Protein AF-A0A8B8FQC4-F1 (afdb_monomer_lite)

Organism: NCBI:txid143950

Secondary structure (DSSP, 8-state):
-HHHHHHHHHHHHHTT--TTHHHHHHHHHHHHHHHTT-HHHHHHHHT----HHHHHHHHHHHHHHHHHHHHHHHHHHHHHHHTTTTSSHHHHHHHHHHHHHHTS---TTS-------TTS---------

pLDDT: mean 75.86, std 22.36, range [26.81, 97.31]

Radius of gyration: 22.09 Å; chains: 1; bounding box: 51×21×66 Å

Foldseek 3Di:
DVVVLLVVLVVCLVVVHQLQCLVVVLVVQCVVQVVVVDPVSNVVSVPRDRHSVSSVVSVVVVVVVVVVVVVVVVVVLVVVLVVCPPDDDPVVSVVSVVCVPVVDDDPVPDDPSPPDDPPPDDPPPDPDD

Structure (mmCIF, N/CA/C/O backbone):
data_AF-A0A8B8FQC4-F1
#
_entry.id   AF-A0A8B8FQC4-F1
#
loop_
_atom_site.group_PDB
_atom_site.id
_atom_site.type_symbol
_atom_site.label_atom_id
_atom_site.label_alt_id
_atom_site.label_comp_id
_atom_site.label_asym_id
_atom_site.label_entity_id
_atom_site.label_seq_id
_atom_site.pdbx_PDB_ins_code
_atom_site.Cartn_x
_atom_site.Cartn_y
_atom_site.Cartn_z
_atom_site.occupancy
_atom_site.B_iso_or_equiv
_atom_site.auth_seq_id
_atom_site.auth_comp_id
_atom_site.auth_asym_id
_atom_site.auth_atom_id
_atom_site.pdbx_PDB_model_num
ATOM 1 N N . MET A 1 1 ? 2.696 6.574 11.671 1.00 89.69 1 MET A N 1
ATOM 2 C CA . MET A 1 1 ? 1.618 5.629 11.292 1.00 89.69 1 MET A CA 1
ATOM 3 C C . MET A 1 1 ? 1.467 5.417 9.782 1.00 89.69 1 MET A C 1
ATOM 5 O O . MET A 1 1 ? 0.999 4.357 9.390 1.00 89.69 1 MET A O 1
ATOM 9 N N . VAL A 1 2 ? 1.909 6.358 8.930 1.00 93.44 2 VAL A N 1
ATOM 10 C CA . VAL A 1 2 ? 1.804 6.265 7.455 1.00 93.44 2 VAL A CA 1
ATOM 11 C C . VAL A 1 2 ? 2.406 4.974 6.875 1.00 93.44 2 VAL A C 1
ATOM 13 O O . VAL A 1 2 ? 1.757 4.326 6.056 1.00 93.44 2 VAL A O 1
ATOM 16 N N . LYS A 1 3 ? 3.602 4.565 7.322 1.00 95.62 3 LYS A N 1
ATOM 17 C CA . LYS A 1 3 ? 4.241 3.305 6.898 1.00 95.62 3 LYS A CA 1
ATOM 18 C C . LYS A 1 3 ? 3.335 2.090 7.141 1.00 95.62 3 LYS A C 1
ATOM 20 O O . LYS A 1 3 ? 3.046 1.349 6.211 1.00 95.62 3 LYS A O 1
ATOM 25 N N . THR A 1 4 ? 2.804 1.956 8.354 1.00 96.38 4 THR A N 1
ATOM 26 C CA . THR A 1 4 ? 1.902 0.860 8.740 1.00 96.38 4 THR A CA 1
ATOM 27 C C . THR A 1 4 ? 0.657 0.798 7.859 1.00 96.38 4 THR A C 1
ATOM 29 O O . THR A 1 4 ? 0.243 -0.275 7.438 1.00 96.38 4 THR A O 1
ATOM 32 N N . SER A 1 5 ? 0.068 1.945 7.515 1.00 97.12 5 SER A N 1
ATOM 33 C CA . SER A 1 5 ? -1.085 1.963 6.610 1.00 97.12 5 SER A CA 1
ATOM 34 C C . SER A 1 5 ? -0.747 1.540 5.175 1.00 97.12 5 SER A C 1
ATOM 36 O O . SER A 1 5 ? -1.601 0.934 4.534 1.00 97.12 5 SER A O 1
ATOM 38 N N . TYR A 1 6 ? 0.470 1.786 4.666 1.00 96.56 6 TYR A N 1
ATOM 39 C CA . TYR A 1 6 ? 0.906 1.190 3.391 1.00 96.56 6 TYR A CA 1
ATOM 40 C C . TYR A 1 6 ? 1.062 -0.325 3.510 1.00 96.56 6 TYR A C 1
ATOM 42 O O . TYR A 1 6 ? 0.570 -1.048 2.652 1.00 96.56 6 TYR A O 1
ATOM 50 N N . GLU A 1 7 ? 1.681 -0.813 4.588 1.00 96.81 7 GLU A N 1
ATOM 51 C CA . GLU A 1 7 ? 1.885 -2.249 4.815 1.00 96.81 7 GLU A CA 1
ATOM 52 C C . GLU A 1 7 ? 0.556 -3.014 4.898 1.00 96.81 7 GLU A C 1
ATOM 54 O O . GLU A 1 7 ? 0.403 -4.049 4.250 1.00 96.81 7 GLU A O 1
ATOM 59 N N . ILE A 1 8 ? -0.437 -2.477 5.614 1.00 97.06 8 ILE A N 1
ATOM 60 C CA . ILE A 1 8 ? -1.785 -3.064 5.691 1.00 97.06 8 ILE A CA 1
ATOM 61 C C . ILE A 1 8 ? -2.491 -3.005 4.330 1.00 97.06 8 ILE A C 1
ATOM 63 O O . ILE A 1 8 ? -3.087 -3.993 3.905 1.00 97.06 8 ILE A O 1
ATOM 67 N N . SER A 1 9 ? -2.398 -1.879 3.614 1.00 95.31 9 SER A N 1
ATOM 68 C CA . SER A 1 9 ? -3.004 -1.749 2.278 1.00 95.31 9 SER A CA 1
ATOM 69 C C . SER A 1 9 ? -2.400 -2.753 1.291 1.00 95.31 9 SER A C 1
ATOM 71 O O . SER A 1 9 ? -3.117 -3.407 0.535 1.00 95.31 9 SER A O 1
ATOM 73 N N . LEU A 1 10 ? -1.079 -2.940 1.349 1.00 93.81 10 LEU A N 1
ATOM 74 C CA . LEU A 1 10 ? -0.366 -3.936 0.560 1.00 93.81 10 LEU A CA 1
ATOM 75 C C . LEU A 1 10 ? -0.771 -5.362 0.949 1.00 93.81 10 LEU A C 1
ATOM 77 O O . LEU A 1 10 ? -0.923 -6.208 0.072 1.00 93.81 10 LEU A O 1
ATOM 81 N N . LEU A 1 11 ? -0.954 -5.640 2.243 1.00 95.44 11 LEU A N 1
ATOM 82 C CA . LEU A 1 11 ? -1.422 -6.939 2.726 1.00 95.44 11 LEU A CA 1
ATOM 83 C C . LEU A 1 11 ? -2.810 -7.273 2.160 1.00 95.44 11 LEU A C 1
ATOM 85 O O . LEU A 1 11 ? -3.001 -8.384 1.662 1.00 95.44 11 LEU A O 1
ATOM 89 N N . LEU A 1 12 ? -3.745 -6.318 2.185 1.00 92.25 12 LEU A N 1
ATOM 90 C CA . LEU A 1 12 ? -5.083 -6.475 1.603 1.00 92.25 12 LEU A CA 1
ATOM 91 C C . LEU A 1 12 ? -5.005 -6.772 0.100 1.00 92.25 12 LEU A C 1
ATOM 93 O O . LEU A 1 12 ? -5.575 -7.763 -0.360 1.00 92.25 12 LEU A O 1
ATOM 97 N N . ALA A 1 13 ? -4.235 -5.974 -0.646 1.00 90.12 13 ALA A N 1
ATOM 98 C CA . ALA A 1 13 ? -4.057 -6.152 -2.085 1.00 90.12 13 ALA A CA 1
ATOM 99 C C . ALA A 1 13 ? -3.423 -7.511 -2.436 1.00 90.12 13 ALA A C 1
ATOM 101 O O . ALA A 1 13 ? -3.926 -8.226 -3.303 1.00 90.12 13 ALA A O 1
ATOM 102 N N . LYS A 1 14 ? -2.365 -7.918 -1.718 1.00 91.19 14 LYS A N 1
ATOM 103 C CA . LYS A 1 14 ? -1.689 -9.215 -1.912 1.00 91.19 14 LYS A CA 1
ATOM 104 C C . LYS A 1 14 ? -2.619 -10.405 -1.684 1.00 91.19 14 LYS A C 1
ATOM 106 O O . LYS A 1 14 ? -2.521 -11.399 -2.397 1.00 91.19 14 LYS A O 1
ATOM 111 N N . ASN A 1 15 ? -3.522 -10.299 -0.713 1.00 90.56 15 ASN A N 1
ATOM 112 C CA . ASN A 1 15 ? -4.479 -11.354 -0.374 1.00 90.56 15 ASN A CA 1
ATOM 113 C C . ASN A 1 15 ? -5.814 -11.229 -1.125 1.00 90.56 15 ASN A C 1
ATOM 115 O O . ASN A 1 15 ? -6.753 -11.960 -0.806 1.00 90.56 15 ASN A O 1
ATOM 119 N N . LYS A 1 16 ? -5.910 -10.321 -2.110 1.00 90.44 16 LYS A N 1
ATOM 120 C CA . LYS A 1 16 ? -7.120 -10.072 -2.914 1.00 90.44 16 LYS A CA 1
ATOM 121 C C . LYS A 1 16 ? -8.355 -9.783 -2.050 1.00 90.44 16 LYS A C 1
ATOM 123 O O . LYS A 1 16 ? -9.459 -10.229 -2.360 1.00 90.44 16 LYS A O 1
ATOM 128 N N . LYS A 1 17 ? -8.162 -9.083 -0.932 1.00 92.12 17 LYS A N 1
ATOM 129 C CA . LYS A 1 17 ? -9.247 -8.697 -0.027 1.00 92.12 17 LYS A CA 1
ATOM 130 C C . LYS A 1 17 ? -9.866 -7.368 -0.458 1.00 92.12 17 LYS A C 1
ATOM 132 O O . LYS A 1 17 ? -9.139 -6.511 -0.970 1.00 92.12 17 LYS A O 1
ATOM 137 N N . PRO A 1 18 ? -11.180 -7.169 -0.253 1.00 91.12 18 PRO A N 1
ATOM 138 C CA . PRO A 1 18 ? -11.811 -5.875 -0.466 1.00 91.12 18 PRO A CA 1
ATOM 139 C C . PRO A 1 18 ? -11.103 -4.776 0.329 1.00 91.12 18 PRO A C 1
ATOM 141 O O . PRO A 1 18 ? -10.781 -4.945 1.501 1.00 91.12 18 PRO A O 1
ATOM 144 N N . PHE A 1 19 ? -10.901 -3.606 -0.274 1.00 91.56 19 PHE A N 1
ATOM 145 C CA . PHE A 1 19 ? -10.251 -2.486 0.420 1.00 91.56 19 PHE A CA 1
ATOM 146 C C . PHE A 1 19 ? -11.110 -1.897 1.547 1.00 91.56 19 PHE A C 1
ATOM 148 O O . PHE A 1 19 ? -10.587 -1.226 2.433 1.00 91.56 19 PHE A O 1
ATOM 155 N N . SER A 1 20 ? -12.415 -2.190 1.555 1.00 93.38 20 SER A N 1
ATOM 156 C CA . SER A 1 20 ? -13.293 -1.926 2.699 1.00 93.38 20 SER A CA 1
ATOM 157 C C . SER A 1 20 ? -12.917 -2.709 3.950 1.00 93.38 20 SER A C 1
ATOM 159 O O . SER A 1 20 ? -13.199 -2.234 5.043 1.00 93.38 20 SER A O 1
ATOM 161 N N . ASP A 1 21 ? -12.230 -3.848 3.828 1.00 95.25 21 ASP A N 1
ATOM 162 C CA . ASP A 1 21 ? -11.776 -4.621 4.991 1.00 95.25 21 ASP A CA 1
ATOM 163 C C . ASP A 1 21 ? -10.763 -3.826 5.837 1.00 95.25 21 ASP A C 1
ATOM 165 O O . ASP A 1 21 ? -10.528 -4.154 6.998 1.00 95.25 21 ASP A O 1
ATOM 169 N N . GLY A 1 22 ? -10.199 -2.733 5.302 1.00 95.62 22 GLY A N 1
ATOM 170 C CA . GLY A 1 22 ? -9.419 -1.770 6.081 1.00 95.62 22 GLY A CA 1
ATOM 171 C C . GLY A 1 22 ? -10.190 -1.176 7.267 1.00 95.62 22 GLY A C 1
ATOM 172 O O . GLY A 1 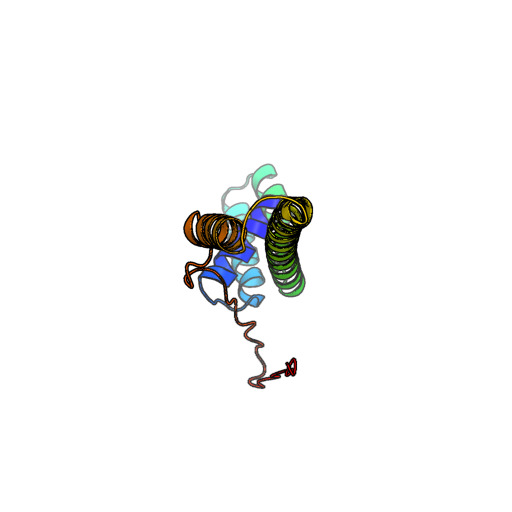22 ? -9.592 -0.928 8.314 1.00 95.62 22 GLY A O 1
ATOM 173 N N . GLU A 1 23 ? -11.511 -1.019 7.152 1.00 95.81 23 GLU A N 1
ATOM 174 C CA . GLU A 1 23 ? -12.375 -0.535 8.238 1.00 95.8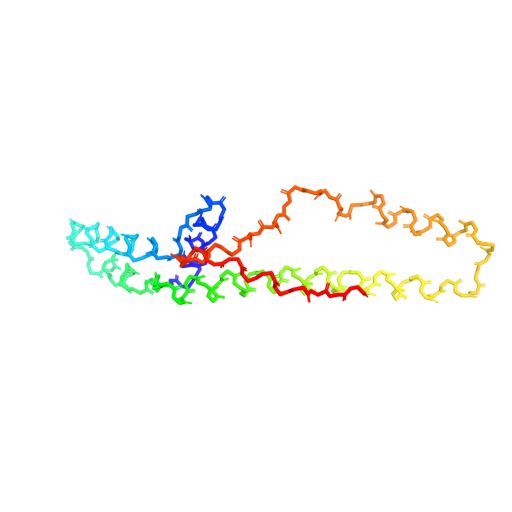1 23 GLU A CA 1
ATOM 175 C C . GLU A 1 23 ? -12.515 -1.587 9.346 1.00 95.81 23 GLU A C 1
ATOM 177 O O . GLU A 1 23 ? -12.402 -1.253 10.524 1.00 95.81 23 GLU A O 1
ATOM 182 N N . ILE A 1 24 ? -12.620 -2.868 8.981 1.00 97.19 24 ILE A N 1
ATOM 183 C CA . ILE A 1 24 ? -12.635 -3.990 9.935 1.00 97.19 24 ILE A CA 1
ATOM 184 C C . ILE A 1 24 ? -11.290 -4.081 10.669 1.00 97.19 24 ILE A C 1
ATOM 186 O O . ILE A 1 24 ? -11.239 -4.239 11.888 1.00 97.19 24 ILE A O 1
ATOM 190 N N . ILE A 1 25 ? -10.174 -3.931 9.948 1.00 97.25 25 ILE A N 1
ATOM 191 C CA . ILE A 1 25 ? -8.838 -3.913 10.563 1.00 97.25 25 ILE A CA 1
ATOM 192 C C . ILE A 1 25 ? -8.705 -2.722 11.520 1.00 97.25 25 ILE A C 1
ATOM 194 O O . ILE A 1 25 ? -8.113 -2.852 12.592 1.00 97.25 25 ILE A O 1
ATOM 198 N N . LYS A 1 26 ? -9.265 -1.563 11.161 1.00 96.81 26 LYS A N 1
ATOM 199 C CA . LYS A 1 26 ? -9.278 -0.384 12.028 1.00 96.81 26 LYS A CA 1
ATOM 200 C C . LYS A 1 26 ? -10.052 -0.644 13.318 1.00 96.81 26 LYS A C 1
ATOM 202 O O . LYS A 1 26 ? -9.547 -0.318 14.388 1.00 96.81 26 LYS A O 1
ATOM 207 N N . GLU A 1 27 ? -11.222 -1.264 13.221 1.00 97.00 27 GLU A N 1
ATOM 208 C CA . GLU A 1 27 ? -12.023 -1.656 14.380 1.00 97.00 27 GLU A CA 1
ATOM 209 C C . GLU A 1 27 ? -11.264 -2.643 15.280 1.00 97.00 27 GLU A C 1
ATOM 211 O O . GLU A 1 27 ? -11.161 -2.427 16.489 1.00 97.00 27 GLU A O 1
ATOM 216 N N . ALA A 1 28 ? -10.626 -3.660 14.695 1.00 97.31 28 ALA A N 1
ATOM 217 C CA . ALA A 1 28 ? -9.800 -4.615 15.432 1.00 97.31 28 ALA A CA 1
ATOM 218 C C . ALA A 1 28 ? -8.636 -3.933 16.179 1.00 97.31 28 ALA A C 1
ATOM 220 O O . ALA A 1 28 ? -8.364 -4.250 17.339 1.00 97.31 28 ALA A O 1
ATOM 221 N N . LEU A 1 29 ? -7.972 -2.956 15.549 1.00 96.31 29 LEU A N 1
ATOM 222 C CA . LEU A 1 29 ? -6.920 -2.153 16.182 1.00 96.31 29 LEU A CA 1
ATOM 223 C C . LEU A 1 29 ? -7.459 -1.311 17.346 1.00 96.31 29 LEU A C 1
ATOM 225 O O . LEU A 1 29 ? -6.800 -1.209 18.383 1.00 96.31 29 LEU A O 1
ATOM 229 N N . SER A 1 30 ? -8.655 -0.737 17.205 1.00 95.25 30 SER A N 1
ATOM 230 C CA . SER A 1 30 ? -9.312 -0.001 18.285 1.00 95.25 30 SER A CA 1
ATOM 231 C C . SER A 1 30 ? -9.653 -0.919 19.463 1.00 95.25 30 SER A C 1
ATOM 233 O O . SER A 1 30 ? -9.319 -0.573 20.597 1.00 95.25 30 SER A O 1
ATOM 235 N N . ILE A 1 31 ? -10.210 -2.113 19.218 1.00 97.00 31 ILE A N 1
ATOM 236 C CA . ILE A 1 31 ? -10.478 -3.126 20.257 1.00 97.00 31 ILE A CA 1
ATOM 237 C C . ILE A 1 31 ? -9.184 -3.514 20.982 1.00 97.00 31 ILE A C 1
ATOM 239 O O . ILE A 1 31 ? -9.136 -3.493 22.212 1.00 97.00 31 ILE A O 1
ATOM 243 N N . PHE A 1 32 ? -8.119 -3.825 20.239 1.00 96.94 32 PHE A N 1
ATOM 244 C CA . PHE A 1 32 ? -6.815 -4.159 20.815 1.00 96.94 32 PHE A CA 1
ATOM 245 C C . PHE A 1 32 ? -6.284 -3.023 21.698 1.00 96.94 32 PHE A C 1
ATOM 247 O O . PHE A 1 32 ? -5.953 -3.238 22.862 1.00 96.94 32 PHE A O 1
ATOM 254 N N . SER A 1 33 ? -6.266 -1.797 21.173 1.00 96.25 33 SER A N 1
ATO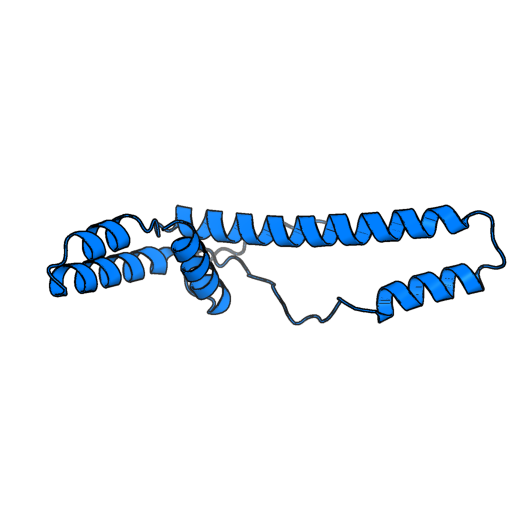M 255 C CA . SER A 1 33 ? -5.709 -0.650 21.892 1.00 96.25 33 SER A CA 1
ATOM 256 C C . SER A 1 33 ? -6.489 -0.280 23.156 1.00 96.25 33 SER A C 1
ATOM 258 O O . SER A 1 33 ? -5.879 0.119 24.148 1.00 96.25 33 SER A O 1
ATOM 260 N N . ASN A 1 34 ? -7.815 -0.456 23.150 1.00 94.19 34 ASN A N 1
ATOM 261 C CA . ASN A 1 34 ? -8.650 -0.240 24.327 1.00 94.19 34 ASN A CA 1
ATOM 262 C C . ASN A 1 34 ? -8.366 -1.288 25.412 1.00 94.19 34 ASN A C 1
ATOM 264 O O . ASN A 1 34 ? -8.319 -0.929 26.580 1.00 94.19 34 ASN A O 1
ATOM 268 N N . ASN A 1 35 ? -8.111 -2.549 25.048 1.00 96.38 35 ASN A N 1
ATOM 269 C CA . ASN A 1 35 ? -7.758 -3.591 26.020 1.00 96.38 35 ASN A CA 1
ATOM 270 C C . ASN A 1 35 ? -6.359 -3.402 26.628 1.00 96.38 35 ASN A C 1
ATOM 272 O O . ASN A 1 35 ? -6.124 -3.804 27.764 1.00 96.38 35 ASN A O 1
ATOM 276 N N . CYS A 1 36 ? -5.426 -2.775 25.906 1.00 93.88 36 CYS A N 1
ATOM 277 C CA . CYS A 1 36 ? -4.092 -2.492 26.437 1.00 93.88 36 CYS A CA 1
ATOM 278 C C . CYS A 1 36 ? -4.076 -1.407 27.529 1.00 93.88 36 CYS A C 1
ATOM 280 O O . CYS A 1 36 ? -3.073 -1.295 28.228 1.00 93.88 36 CYS A O 1
ATOM 282 N N . ASN A 1 37 ? -5.128 -0.583 27.656 1.00 90.44 37 ASN A N 1
ATOM 283 C CA . ASN A 1 37 ? -5.194 0.562 28.579 1.00 90.44 37 ASN A CA 1
ATOM 284 C C . ASN A 1 37 ? -3.989 1.536 28.508 1.00 90.44 37 ASN A C 1
ATOM 286 O O . ASN A 1 37 ? -3.740 2.297 29.442 1.00 90.44 37 ASN A O 1
ATOM 290 N N . ASP A 1 38 ? -3.265 1.569 27.383 1.00 95.19 38 ASP A N 1
ATOM 291 C CA . ASP A 1 38 ? -2.116 2.451 27.156 1.00 95.19 38 ASP A CA 1
ATOM 292 C C . ASP A 1 38 ? -2.478 3.563 26.156 1.00 95.19 38 ASP A C 1
ATOM 294 O O . ASP A 1 38 ? -2.810 3.316 24.989 1.00 95.19 38 ASP A O 1
ATOM 298 N N . LYS A 1 39 ? -2.365 4.820 26.605 1.00 94.38 39 LYS A N 1
ATOM 299 C CA . LYS A 1 39 ? -2.642 6.016 25.793 1.00 94.38 39 LYS A CA 1
ATOM 300 C C . LYS A 1 39 ? -1.753 6.112 24.549 1.00 94.38 39 LYS A C 1
ATOM 302 O O . LYS A 1 39 ? -2.218 6.578 23.508 1.00 94.38 39 LYS A O 1
ATOM 307 N N . ASN A 1 40 ? -0.499 5.671 24.623 1.00 94.94 40 ASN A N 1
ATOM 308 C CA . ASN A 1 40 ? 0.428 5.688 23.493 1.00 94.94 40 ASN A CA 1
ATOM 309 C C . ASN A 1 40 ? 0.014 4.675 22.423 1.00 94.94 40 ASN A C 1
ATOM 311 O O . ASN A 1 40 ? 0.058 4.986 21.230 1.00 94.94 40 ASN A O 1
ATOM 315 N N . ILE A 1 41 ? -0.407 3.475 22.838 1.00 94.88 41 ILE A N 1
ATOM 316 C CA . ILE A 1 41 ? -0.891 2.433 21.921 1.00 94.88 41 ILE A CA 1
ATOM 317 C C . ILE A 1 41 ? -2.177 2.900 21.242 1.00 94.88 41 ILE A C 1
ATOM 319 O O . ILE A 1 41 ? -2.275 2.821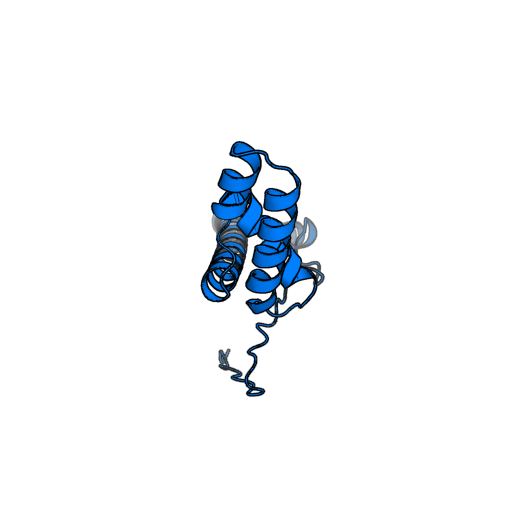 20.017 1.00 94.88 41 ILE A O 1
ATOM 323 N N . LYS A 1 42 ? -3.111 3.467 22.012 1.00 95.44 42 LYS A N 1
ATOM 324 C CA . LYS A 1 42 ? -4.353 4.045 21.488 1.00 95.44 42 LYS A CA 1
ATOM 325 C C . LYS A 1 42 ? -4.097 5.142 20.459 1.00 95.44 42 LYS A C 1
ATOM 327 O O . LYS A 1 42 ? -4.563 5.042 19.331 1.00 95.44 42 LYS A O 1
ATOM 332 N N . THR A 1 43 ? -3.243 6.111 20.788 1.00 95.56 43 THR A N 1
ATOM 333 C CA . THR A 1 43 ? -2.878 7.204 19.870 1.00 95.56 43 THR A CA 1
ATOM 334 C C . THR A 1 43 ? -2.266 6.678 18.567 1.00 95.56 43 THR A C 1
ATOM 336 O O . THR A 1 43 ? -2.582 7.165 17.480 1.00 95.56 43 THR A O 1
ATOM 339 N N . LYS A 1 44 ? -1.406 5.653 18.644 1.00 95.44 44 LYS A N 1
ATOM 340 C CA . LYS A 1 44 ? -0.839 5.009 17.451 1.00 95.44 44 LYS A CA 1
ATOM 341 C C . LYS A 1 44 ? -1.922 4.311 16.632 1.00 95.44 44 LYS A C 1
ATOM 343 O O . LYS A 1 44 ? -1.997 4.565 15.433 1.00 95.44 44 LYS A O 1
ATOM 348 N N . ALA A 1 45 ? -2.753 3.473 17.251 1.00 94.94 45 ALA A N 1
ATOM 349 C CA . ALA A 1 45 ? -3.836 2.757 16.578 1.00 94.94 45 ALA A CA 1
ATOM 350 C C . ALA A 1 45 ? -4.800 3.726 15.876 1.00 94.94 45 ALA A C 1
ATOM 352 O O . ALA A 1 45 ? -5.087 3.559 14.687 1.00 94.94 45 ALA A O 1
ATOM 353 N N . ASP A 1 46 ? -5.208 4.795 16.560 1.00 93.88 46 ASP A N 1
ATOM 354 C CA . ASP A 1 46 ? -6.095 5.838 16.040 1.00 93.88 46 ASP A CA 1
ATOM 355 C C . ASP A 1 46 ? -5.455 6.622 14.885 1.00 93.88 46 ASP A C 1
ATOM 357 O O . ASP A 1 46 ? -6.129 6.931 13.902 1.00 93.88 46 ASP A O 1
ATOM 361 N N . GLY A 1 47 ? -4.136 6.821 14.913 1.00 95.19 47 GLY A N 1
ATOM 362 C CA . GLY A 1 47 ? -3.386 7.478 13.842 1.00 95.19 47 GLY A CA 1
ATOM 363 C C . GLY A 1 47 ? -3.227 6.675 12.540 1.00 95.19 47 GLY A C 1
ATOM 364 O O . GLY A 1 47 ? -2.708 7.216 11.562 1.00 95.19 47 GLY A O 1
ATOM 365 N N . ILE A 1 48 ? -3.615 5.393 12.483 1.00 96.69 48 ILE A N 1
ATOM 366 C CA . ILE A 1 48 ? -3.558 4.600 11.238 1.00 96.69 48 ILE A CA 1
ATOM 367 C C . ILE A 1 48 ? -4.815 4.854 10.399 1.00 96.69 48 ILE A C 1
ATOM 369 O O . ILE A 1 48 ? -5.903 4.405 10.750 1.00 96.69 48 ILE A O 1
ATOM 373 N N . SER A 1 49 ? -4.685 5.538 9.265 1.00 95.44 49 SER A N 1
ATOM 374 C CA . SER A 1 49 ? -5.800 5.743 8.332 1.00 95.44 49 SER A CA 1
ATOM 375 C C . SER A 1 49 ? -5.996 4.515 7.433 1.00 95.44 49 SER A C 1
ATOM 377 O O . SER A 1 49 ? -5.102 4.188 6.652 1.00 95.44 49 SER A O 1
ATOM 379 N N . LEU A 1 50 ? -7.159 3.860 7.535 1.00 96.56 50 LEU A N 1
ATOM 380 C CA . LEU A 1 50 ? -7.509 2.631 6.799 1.00 96.56 50 LEU A CA 1
ATOM 381 C C . LEU A 1 50 ? -8.920 2.668 6.183 1.00 96.56 50 LEU A C 1
ATOM 383 O O . LEU A 1 50 ? -9.505 1.623 5.924 1.00 96.56 50 LEU A O 1
ATOM 387 N N . SER A 1 51 ? -9.483 3.856 5.936 1.00 95.69 51 SER A N 1
ATOM 388 C CA . SER A 1 51 ? -10.735 3.947 5.172 1.00 95.69 51 SER A CA 1
ATOM 389 C C . SER A 1 51 ? -10.549 3.366 3.770 1.00 95.69 51 SER A C 1
ATOM 391 O O . SER A 1 51 ? -9.438 3.433 3.230 1.00 95.69 51 SER A O 1
ATOM 393 N N . ARG A 1 52 ? -11.631 2.878 3.146 1.00 92.25 52 ARG A N 1
ATOM 394 C CA . ARG A 1 52 ? -11.597 2.350 1.768 1.00 92.25 52 ARG A CA 1
ATOM 395 C C . ARG A 1 52 ? -10.805 3.262 0.820 1.00 92.25 52 ARG A C 1
ATOM 397 O O . ARG A 1 52 ? -9.871 2.806 0.173 1.00 92.25 52 ARG A O 1
ATOM 404 N N . ASN A 1 53 ? -11.110 4.563 0.818 1.00 92.38 53 ASN A N 1
ATOM 405 C CA . ASN A 1 53 ? -10.441 5.555 -0.037 1.00 92.38 53 ASN A CA 1
ATOM 406 C C . ASN A 1 53 ? -8.941 5.679 0.261 1.00 92.38 53 ASN A C 1
ATOM 408 O O . ASN A 1 53 ? -8.133 5.853 -0.647 1.00 92.38 53 ASN A O 1
ATOM 412 N N . THR A 1 54 ? -8.555 5.587 1.536 1.00 95.19 54 THR A N 1
ATOM 413 C CA . THR A 1 54 ? -7.143 5.633 1.927 1.00 95.19 54 THR A CA 1
ATOM 414 C C . THR A 1 54 ? -6.396 4.406 1.425 1.00 95.19 54 THR A C 1
ATOM 416 O O . THR A 1 54 ? -5.290 4.544 0.907 1.00 95.19 54 THR A O 1
ATOM 419 N N . VAL A 1 55 ? -6.985 3.219 1.581 1.00 93.56 55 VAL A N 1
ATOM 420 C CA . VAL A 1 55 ? -6.388 1.961 1.123 1.00 93.56 55 VAL A CA 1
ATOM 421 C C . VAL A 1 55 ? -6.237 1.974 -0.399 1.00 93.56 55 VAL A C 1
ATOM 423 O O . VAL A 1 55 ? -5.140 1.704 -0.883 1.00 93.56 55 VAL A O 1
ATOM 426 N N . THR A 1 56 ? -7.275 2.383 -1.140 1.00 91.62 56 THR A N 1
ATOM 427 C CA . THR A 1 56 ? -7.222 2.547 -2.603 1.00 91.62 56 THR A CA 1
ATOM 428 C C . THR A 1 56 ? -6.066 3.451 -3.020 1.00 91.62 56 THR A C 1
ATOM 430 O O . THR A 1 56 ? -5.171 3.004 -3.734 1.00 91.62 56 THR A O 1
ATOM 433 N N . ARG A 1 57 ? -6.022 4.684 -2.494 1.00 94.81 57 ARG A N 1
ATOM 434 C CA . ARG A 1 57 ? -4.984 5.659 -2.849 1.00 94.81 57 ARG A CA 1
ATOM 435 C C . ARG A 1 57 ? -3.578 5.134 -2.566 1.00 94.81 57 ARG A C 1
ATOM 437 O O . ARG A 1 57 ? -2.675 5.319 -3.368 1.00 94.81 57 ARG A O 1
ATOM 444 N N . ARG A 1 58 ? -3.376 4.453 -1.434 1.00 94.00 58 ARG A N 1
ATOM 445 C CA . ARG A 1 58 ? -2.065 3.885 -1.081 1.00 94.00 58 ARG A CA 1
ATOM 446 C C . ARG A 1 58 ? -1.633 2.793 -2.050 1.00 94.00 58 ARG A C 1
ATOM 448 O O . ARG A 1 58 ? -0.452 2.712 -2.371 1.00 94.00 58 ARG A O 1
ATOM 455 N N . VAL A 1 59 ? -2.563 1.945 -2.488 1.00 91.50 59 VAL A N 1
ATOM 456 C CA . VAL A 1 59 ? -2.283 0.909 -3.491 1.00 91.50 59 VAL A CA 1
ATOM 457 C C . VAL A 1 59 ? -1.947 1.540 -4.841 1.00 91.50 59 VAL A C 1
ATOM 459 O O . VAL A 1 59 ? -0.970 1.128 -5.461 1.00 91.50 59 VAL A O 1
ATOM 462 N N . GLU A 1 60 ? -2.685 2.567 -5.261 1.00 90.00 60 GLU A N 1
ATOM 463 C CA . GLU A 1 60 ? -2.401 3.328 -6.486 1.00 90.00 60 GLU A CA 1
ATOM 464 C C . GLU A 1 60 ? -1.028 4.007 -6.433 1.00 90.00 60 GLU A C 1
ATOM 466 O O . GLU A 1 60 ? -0.242 3.874 -7.364 1.00 90.00 60 GLU A O 1
ATOM 471 N N . GLU A 1 61 ? -0.691 4.669 -5.325 1.00 90.06 61 GLU A N 1
ATOM 472 C CA . GLU A 1 61 ? 0.620 5.294 -5.121 1.00 90.06 61 GLU A CA 1
ATOM 473 C C . GLU A 1 61 ? 1.760 4.275 -5.208 1.00 90.06 61 GLU A C 1
ATOM 475 O O . GLU A 1 61 ? 2.744 4.525 -5.899 1.00 90.06 61 GLU A O 1
ATOM 480 N N . MET A 1 62 ? 1.615 3.109 -4.567 1.00 92.44 62 MET A N 1
ATOM 481 C CA . MET A 1 62 ? 2.601 2.026 -4.669 1.00 92.44 62 MET A CA 1
ATOM 482 C C . MET A 1 62 ? 2.709 1.482 -6.101 1.00 92.44 62 MET A C 1
ATOM 484 O O . MET A 1 62 ? 3.807 1.193 -6.570 1.00 92.44 62 MET A O 1
ATOM 488 N N . SER A 1 63 ? 1.587 1.350 -6.812 1.00 86.38 63 SER A N 1
ATOM 489 C CA . SER A 1 63 ? 1.566 0.904 -8.210 1.00 86.38 63 SER A CA 1
ATOM 490 C C . SER A 1 63 ? 2.260 1.905 -9.139 1.00 86.38 63 SER A C 1
ATOM 492 O O . SER A 1 63 ? 3.039 1.519 -10.014 1.00 86.38 63 SER A O 1
ATOM 494 N N . ASN A 1 64 ? 2.008 3.196 -8.931 1.00 83.56 64 ASN A N 1
ATOM 495 C CA . ASN A 1 64 ? 2.619 4.276 -9.696 1.00 83.56 64 ASN A CA 1
ATOM 496 C C . ASN A 1 64 ? 4.118 4.377 -9.413 1.00 83.56 64 ASN A C 1
ATOM 498 O O . ASN A 1 64 ? 4.897 4.542 -10.345 1.00 83.56 64 ASN A O 1
ATOM 502 N N . ASP A 1 65 ? 4.535 4.220 -8.157 1.00 85.31 65 ASP A N 1
ATOM 503 C CA . ASP A 1 65 ? 5.949 4.191 -7.779 1.00 85.31 65 ASP A CA 1
ATOM 504 C C . ASP A 1 65 ? 6.699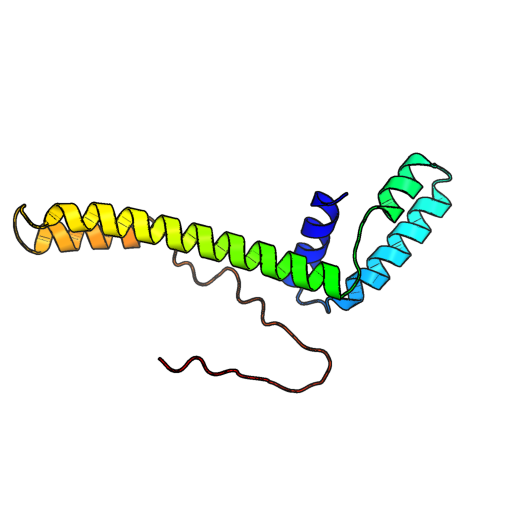 3.057 -8.495 1.00 85.31 65 ASP A C 1
ATOM 506 O O . ASP A 1 65 ? 7.708 3.299 -9.157 1.00 85.31 65 ASP A O 1
ATOM 510 N N . ILE A 1 66 ? 6.146 1.838 -8.483 1.00 84.69 66 ILE A N 1
ATOM 511 C CA . ILE A 1 66 ? 6.717 0.700 -9.220 1.00 84.69 66 ILE A CA 1
ATOM 512 C C . ILE A 1 66 ? 6.785 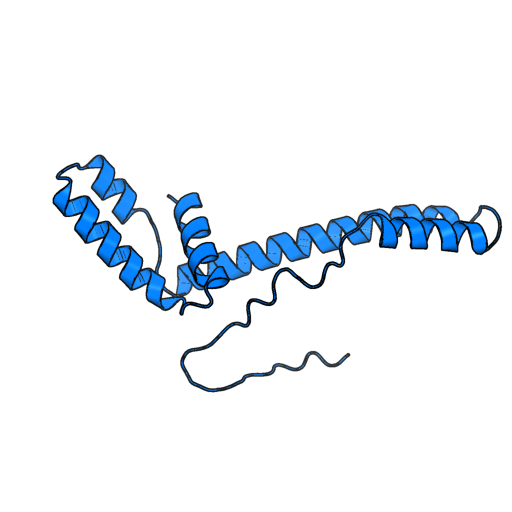0.999 -10.726 1.00 84.69 66 ILE A C 1
ATOM 514 O O . ILE A 1 66 ? 7.817 0.773 -11.358 1.00 84.69 66 ILE A O 1
ATOM 518 N N . SER A 1 67 ? 5.711 1.539 -11.304 1.00 81.88 67 SER A N 1
ATOM 519 C CA . SER A 1 67 ? 5.650 1.872 -12.735 1.00 81.88 67 SER A CA 1
ATOM 520 C C . SER A 1 67 ? 6.687 2.929 -13.124 1.00 81.88 67 SER A C 1
ATOM 522 O O . SER A 1 67 ? 7.350 2.808 -14.157 1.00 81.88 67 SER A O 1
ATOM 524 N N . ASN A 1 68 ? 6.888 3.933 -12.271 1.00 80.50 68 ASN A N 1
ATOM 525 C CA . ASN A 1 68 ? 7.893 4.973 -12.457 1.00 80.50 68 ASN A CA 1
ATOM 526 C C . ASN A 1 68 ? 9.310 4.402 -12.371 1.00 80.50 68 ASN A C 1
ATOM 528 O O . ASN A 1 68 ? 10.131 4.700 -13.236 1.00 80.50 68 ASN A O 1
ATOM 532 N N . GLN A 1 69 ? 9.594 3.543 -11.387 1.00 80.25 69 GLN A N 1
ATOM 533 C CA . GLN A 1 69 ? 10.898 2.885 -11.250 1.00 80.25 69 GLN A CA 1
ATOM 534 C C . GLN A 1 69 ? 11.232 2.032 -12.477 1.00 80.25 69 GLN A C 1
ATOM 536 O O . GLN A 1 69 ? 12.352 2.096 -12.991 1.00 80.25 69 GLN A O 1
ATOM 541 N N . ILE A 1 70 ? 10.258 1.273 -12.989 1.00 80.88 70 ILE A N 1
ATOM 542 C CA . ILE A 1 70 ? 10.415 0.497 -14.224 1.00 80.88 70 ILE A CA 1
ATOM 543 C C . ILE A 1 70 ? 10.688 1.434 -15.403 1.00 80.88 70 ILE A C 1
ATOM 545 O O . ILE A 1 70 ? 11.669 1.242 -16.116 1.00 80.88 70 ILE A O 1
ATOM 549 N N . THR A 1 71 ? 9.874 2.476 -15.581 1.00 80.12 71 THR A N 1
ATOM 550 C CA . THR A 1 71 ? 10.007 3.432 -16.692 1.00 80.12 71 THR A CA 1
ATOM 551 C C . THR A 1 71 ? 11.368 4.124 -16.683 1.00 80.12 71 THR A C 1
ATOM 553 O O . THR A 1 71 ? 12.034 4.195 -17.714 1.00 80.12 71 THR A O 1
ATOM 556 N N . GLN A 1 72 ? 11.823 4.589 -15.521 1.00 81.94 72 GLN A N 1
ATOM 557 C CA . GLN A 1 72 ? 13.142 5.201 -15.352 1.00 81.94 72 GLN A CA 1
ATOM 558 C C . GLN A 1 72 ? 14.265 4.215 -15.676 1.00 81.94 72 GLN A C 1
ATOM 560 O O . GLN A 1 72 ? 15.206 4.563 -16.388 1.00 81.94 72 GLN A O 1
ATOM 565 N N . THR A 1 73 ? 14.142 2.976 -15.197 1.00 79.88 73 THR A N 1
ATOM 566 C CA . THR A 1 73 ? 15.122 1.916 -15.455 1.00 79.88 73 THR A CA 1
ATOM 567 C C . THR A 1 73 ? 15.219 1.623 -16.951 1.00 79.88 73 THR A C 1
ATOM 569 O O . THR A 1 73 ? 16.309 1.663 -17.514 1.00 79.88 73 THR A O 1
ATOM 572 N N . VAL A 1 74 ? 14.084 1.403 -17.618 1.00 78.38 74 VAL A N 1
ATOM 573 C CA . VAL A 1 74 ? 14.024 1.149 -19.065 1.00 78.38 74 VAL A CA 1
ATOM 574 C C . VAL A 1 74 ? 14.584 2.334 -19.853 1.00 78.38 74 VAL A C 1
ATOM 576 O O . VAL A 1 74 ? 15.417 2.140 -20.734 1.00 78.38 74 VAL A O 1
ATOM 579 N N . THR A 1 75 ? 14.192 3.562 -19.506 1.00 77.94 75 THR A N 1
ATOM 580 C CA . THR A 1 75 ? 14.659 4.782 -20.185 1.00 77.94 75 THR A CA 1
ATOM 581 C C . THR A 1 75 ? 16.174 4.929 -20.089 1.00 77.94 75 THR A C 1
ATOM 583 O O . THR A 1 75 ? 16.828 5.217 -21.089 1.00 77.94 75 THR A O 1
ATOM 586 N N . LYS A 1 76 ? 16.753 4.676 -18.909 1.00 82.38 76 LYS A N 1
ATOM 587 C CA . LYS A 1 76 ? 18.205 4.704 -18.708 1.00 82.38 76 LYS A CA 1
ATOM 588 C C . LYS A 1 76 ? 18.925 3.740 -19.656 1.00 82.38 76 LYS A C 1
ATOM 590 O O . LYS A 1 76 ? 19.877 4.144 -20.314 1.00 82.38 76 LYS A O 1
ATOM 595 N N . TYR A 1 77 ? 18.460 2.497 -19.759 1.00 74.69 77 TYR A N 1
ATOM 596 C CA . TYR A 1 77 ? 19.081 1.513 -20.649 1.00 74.69 77 TYR A CA 1
ATOM 597 C C . TYR A 1 77 ? 18.910 1.863 -22.130 1.00 74.69 77 TYR A C 1
ATOM 599 O O . TYR A 1 77 ? 19.851 1.714 -22.903 1.00 74.69 77 TYR A O 1
ATOM 607 N N . LEU A 1 78 ? 17.749 2.386 -22.536 1.00 74.06 78 LEU A N 1
ATOM 608 C CA . LEU A 1 78 ? 17.546 2.853 -23.911 1.00 74.06 78 LEU A CA 1
ATOM 609 C C . LEU A 1 78 ? 18.517 3.989 -24.285 1.00 74.06 78 LEU A C 1
ATOM 611 O O . LEU A 1 78 ? 19.047 3.989 -25.393 1.00 74.06 78 LEU A O 1
ATOM 615 N N . LEU A 1 79 ? 18.814 4.903 -23.353 1.00 77.81 79 LEU A N 1
ATOM 616 C CA . LEU A 1 79 ? 19.813 5.967 -23.537 1.00 77.81 79 LEU A CA 1
ATOM 617 C C . LEU A 1 79 ? 21.260 5.444 -23.599 1.00 77.81 79 LEU A C 1
ATOM 619 O O . LEU A 1 79 ? 22.120 6.040 -24.248 1.00 77.81 79 LEU A O 1
ATOM 623 N N . GLU A 1 80 ? 21.570 4.340 -22.919 1.00 74.62 80 GLU A N 1
ATOM 624 C CA . GLU A 1 80 ? 22.870 3.666 -23.054 1.00 74.62 80 GLU A CA 1
ATOM 625 C C . GLU A 1 80 ? 23.000 2.980 -24.425 1.00 74.62 80 GLU A C 1
ATOM 627 O O . GLU A 1 80 ? 24.080 2.965 -25.017 1.00 74.62 80 GLU A O 1
ATOM 632 N N . LEU A 1 81 ? 21.896 2.456 -24.965 1.00 69.12 81 LEU A N 1
ATOM 633 C CA . LEU A 1 81 ? 21.857 1.841 -26.292 1.00 69.12 81 LEU A CA 1
ATOM 634 C C . LEU A 1 81 ? 21.920 2.867 -27.430 1.00 69.12 81 LEU A C 1
ATOM 636 O O . LEU A 1 81 ? 22.531 2.572 -28.452 1.00 69.12 81 LEU A O 1
ATOM 640 N N . SER A 1 82 ? 21.362 4.072 -27.275 1.00 66.44 82 SER A N 1
ATOM 641 C CA . SER A 1 82 ? 21.444 5.115 -28.313 1.00 66.44 82 SER A CA 1
ATOM 642 C C . SER A 1 82 ? 22.880 5.583 -28.582 1.00 66.44 82 SER A C 1
ATOM 644 O O . SER A 1 82 ? 23.190 6.047 -29.671 1.00 66.44 82 SER A O 1
ATOM 646 N N . GLN A 1 83 ? 23.794 5.402 -27.625 1.00 66.00 83 GLN A N 1
ATOM 647 C CA . GLN A 1 83 ? 25.221 5.717 -27.788 1.00 66.00 83 GLN A CA 1
ATOM 648 C C . GLN A 1 83 ? 25.967 4.723 -28.701 1.00 66.00 83 GLN A C 1
ATOM 650 O O . GLN A 1 83 ? 27.141 4.926 -29.004 1.00 66.00 83 GLN A O 1
ATOM 655 N N . LEU A 1 84 ? 25.309 3.649 -29.152 1.00 63.78 84 LEU A N 1
ATOM 656 C CA . LEU A 1 84 ? 25.873 2.641 -30.056 1.00 63.78 84 LEU A CA 1
ATOM 657 C C . LEU A 1 84 ? 25.749 2.988 -31.545 1.00 63.78 84 LEU A C 1
ATOM 659 O O . LEU A 1 84 ? 26.210 2.195 -32.364 1.00 63.78 84 LEU A O 1
ATOM 663 N N . GLU A 1 85 ? 25.183 4.145 -31.910 1.00 59.84 85 GLU A N 1
ATOM 664 C CA . GLU A 1 85 ? 24.966 4.564 -33.309 1.00 59.84 85 GLU A CA 1
ATOM 665 C C . GLU A 1 85 ? 26.233 4.559 -34.192 1.00 59.84 85 GLU A C 1
ATOM 667 O O . GLU A 1 85 ? 26.123 4.630 -35.414 1.00 59.84 85 GLU A O 1
ATOM 672 N N . THR A 1 86 ? 27.437 4.434 -33.617 1.00 58.09 86 THR A N 1
ATOM 673 C CA . THR A 1 86 ? 28.708 4.537 -34.354 1.00 58.09 86 THR A CA 1
ATOM 674 C C . THR A 1 86 ? 29.690 3.369 -34.192 1.00 58.09 86 THR A C 1
ATOM 676 O O . THR A 1 86 ? 30.801 3.458 -34.713 1.00 58.09 86 THR A O 1
ATOM 679 N N . THR A 1 87 ? 29.337 2.250 -33.536 1.00 59.50 87 THR A N 1
ATOM 680 C CA . THR A 1 87 ? 30.291 1.133 -33.328 1.00 59.50 87 THR A CA 1
ATOM 681 C C . THR A 1 87 ? 29.775 -0.231 -33.806 1.00 59.50 87 THR A C 1
ATOM 683 O O . THR A 1 87 ? 28.627 -0.594 -33.580 1.00 59.50 87 THR A O 1
ATOM 686 N N . SER A 1 88 ? 30.665 -0.894 -34.558 1.00 64.69 88 SER A N 1
ATOM 687 C CA . SER A 1 88 ? 30.627 -2.184 -35.274 1.00 64.69 88 SER A CA 1
ATOM 688 C C . SER A 1 88 ? 29.333 -3.011 -35.270 1.00 64.69 88 SER A C 1
ATOM 690 O O . SER A 1 88 ? 28.884 -3.464 -34.239 1.00 64.69 88 SER A O 1
ATOM 692 N N . THR A 1 89 ? 28.839 -3.316 -36.482 1.00 65.38 89 THR A N 1
ATOM 693 C CA . THR A 1 89 ? 27.893 -4.385 -36.897 1.00 65.38 89 THR A CA 1
ATOM 694 C C . THR A 1 89 ? 26.650 -4.632 -36.017 1.00 65.38 89 THR A C 1
ATOM 696 O O . THR A 1 89 ? 26.739 -4.847 -34.819 1.00 65.38 89 THR A O 1
ATOM 699 N N . GLY A 1 90 ? 25.464 -4.805 -36.620 1.00 65.25 90 GLY A N 1
ATOM 700 C CA . GLY A 1 90 ? 24.196 -5.070 -35.898 1.00 65.25 90 GLY A CA 1
ATOM 701 C C . GLY A 1 90 ? 24.201 -6.229 -34.874 1.00 65.25 90 GLY A C 1
ATOM 702 O O . GLY A 1 90 ? 23.302 -6.319 -34.040 1.00 65.25 90 GLY A O 1
ATOM 703 N N . ARG A 1 91 ? 25.234 -7.082 -34.884 1.00 63.22 91 ARG A N 1
ATOM 704 C CA . ARG A 1 91 ? 25.514 -8.115 -33.880 1.00 63.22 91 ARG A CA 1
ATOM 705 C C . ARG A 1 91 ? 25.863 -7.551 -32.495 1.00 63.22 91 ARG A C 1
ATOM 707 O O . ARG A 1 91 ? 25.392 -8.120 -31.515 1.00 63.22 91 ARG A O 1
ATOM 714 N N . ASP A 1 92 ? 26.621 -6.459 -32.391 1.00 70.44 92 ASP A N 1
ATOM 715 C CA . ASP A 1 92 ? 27.025 -5.890 -31.091 1.00 70.44 92 ASP A CA 1
ATOM 716 C C . ASP A 1 92 ? 25.838 -5.196 -30.405 1.00 70.44 92 ASP A C 1
ATOM 718 O O . ASP A 1 92 ? 25.621 -5.349 -29.200 1.00 70.44 92 ASP A O 1
ATOM 722 N N . ILE A 1 93 ? 24.990 -4.539 -31.205 1.00 70.50 93 ILE A N 1
ATOM 723 C CA . ILE A 1 93 ? 23.695 -3.987 -30.780 1.00 70.50 93 ILE A CA 1
ATOM 724 C C . ILE A 1 93 ? 22.776 -5.114 -30.289 1.00 70.50 93 ILE A C 1
ATOM 726 O O . ILE A 1 93 ? 22.247 -5.046 -29.179 1.00 70.50 93 ILE A O 1
ATOM 730 N N . PHE A 1 94 ? 22.627 -6.186 -31.077 1.00 67.62 94 PHE A N 1
ATOM 731 C CA . PHE A 1 94 ? 21.807 -7.341 -30.705 1.00 67.62 94 PHE A CA 1
ATOM 732 C C . PHE A 1 94 ? 22.289 -8.007 -29.408 1.00 67.62 94 PHE A C 1
ATOM 734 O O . PHE A 1 94 ? 21.471 -8.331 -28.550 1.00 67.62 94 PHE A O 1
ATOM 741 N N . MET A 1 95 ? 23.603 -8.180 -29.228 1.00 70.44 95 MET A N 1
ATOM 742 C CA . MET A 1 95 ? 24.172 -8.790 -28.021 1.00 70.44 95 MET A CA 1
ATOM 743 C C . MET A 1 95 ? 23.966 -7.920 -26.775 1.00 70.44 95 MET A C 1
ATOM 745 O O . MET A 1 95 ? 23.616 -8.463 -25.730 1.00 70.44 95 MET A O 1
ATOM 749 N N . LYS A 1 96 ? 24.092 -6.588 -26.877 1.00 70.38 96 LYS A N 1
ATOM 750 C CA . LYS A 1 96 ? 23.809 -5.671 -25.757 1.00 70.38 96 LYS A CA 1
ATOM 751 C C . LYS A 1 96 ? 22.326 -5.614 -25.387 1.00 70.38 96 LYS A C 1
ATOM 753 O O . LYS A 1 96 ? 21.998 -5.615 -24.201 1.00 70.38 96 LYS A O 1
ATOM 758 N N . ILE A 1 97 ? 21.427 -5.612 -26.375 1.00 72.50 97 ILE A N 1
ATOM 759 C CA . ILE A 1 97 ? 19.976 -5.695 -26.134 1.00 72.50 97 ILE A CA 1
ATOM 760 C C . ILE A 1 97 ? 19.635 -7.026 -25.462 1.00 72.50 97 ILE A C 1
ATOM 762 O O . ILE A 1 97 ? 18.926 -7.051 -24.458 1.00 72.50 97 ILE A O 1
ATOM 766 N N . LYS A 1 98 ? 20.180 -8.132 -25.978 1.00 68.94 98 LYS A N 1
ATOM 767 C CA . LYS A 1 98 ? 19.984 -9.467 -25.415 1.00 68.94 98 LYS A CA 1
ATOM 768 C C . LYS A 1 98 ? 20.500 -9.562 -23.978 1.00 68.94 98 LYS A C 1
ATOM 770 O O . LYS A 1 98 ? 19.785 -10.067 -23.123 1.00 68.94 98 LYS A O 1
ATOM 775 N N . GLU A 1 99 ? 21.677 -9.011 -23.680 1.00 71.06 99 GLU A N 1
ATOM 776 C CA . GLU A 1 99 ? 22.207 -8.958 -22.312 1.00 71.06 99 GLU A CA 1
ATOM 777 C C . GLU A 1 99 ? 21.316 -8.123 -21.372 1.00 71.06 99 GLU A C 1
ATOM 779 O O . GLU A 1 99 ? 21.083 -8.537 -20.236 1.00 71.06 99 GLU A O 1
ATOM 784 N N . CYS A 1 100 ? 20.767 -6.992 -21.837 1.00 65.44 100 CYS A N 1
ATOM 785 C CA . CYS A 1 100 ? 19.806 -6.193 -21.063 1.00 65.44 100 CYS A CA 1
ATOM 786 C C . CYS A 1 100 ? 18.520 -6.968 -20.745 1.00 65.44 100 CYS A C 1
ATOM 788 O O . CYS A 1 100 ? 18.009 -6.881 -19.630 1.00 65.44 100 CYS A O 1
ATOM 790 N N . VAL A 1 101 ? 18.006 -7.742 -21.703 1.00 66.12 101 VAL A N 1
ATOM 791 C CA . VAL A 1 101 ? 16.812 -8.579 -21.508 1.00 66.12 101 VAL A CA 1
ATOM 792 C C . VAL A 1 101 ? 17.114 -9.767 -20.577 1.00 66.12 101 VAL A C 1
ATOM 794 O O . VAL A 1 101 ? 16.317 -10.072 -19.686 1.00 66.12 101 VAL A O 1
ATOM 797 N N . ASP A 1 102 ? 18.288 -10.391 -20.716 1.00 62.84 102 ASP A N 1
ATOM 798 C CA . ASP A 1 102 ? 18.689 -11.594 -19.974 1.00 62.84 102 ASP A CA 1
ATOM 799 C C . ASP A 1 102 ? 19.168 -11.300 -18.530 1.00 62.84 102 ASP A C 1
ATOM 801 O O . ASP A 1 102 ? 18.972 -12.135 -17.639 1.00 62.84 102 ASP A O 1
ATOM 805 N N . ARG A 1 103 ? 19.720 -10.105 -18.230 1.00 62.03 103 ARG A N 1
ATOM 806 C CA . ARG A 1 103 ? 20.100 -9.682 -16.855 1.00 62.03 103 ARG A CA 1
ATOM 807 C C . ARG A 1 103 ? 18.905 -9.449 -15.898 1.00 62.03 103 ARG A C 1
ATOM 809 O O . ARG A 1 103 ? 19.155 -9.221 -14.713 1.00 62.03 103 ARG A O 1
ATOM 816 N N . LYS A 1 104 ? 17.655 -9.690 -16.347 1.00 60.16 104 LYS A N 1
ATOM 817 C CA . LYS A 1 104 ? 16.340 -9.654 -15.631 1.00 60.16 104 LYS A CA 1
ATOM 818 C C . LYS A 1 104 ? 15.691 -8.256 -15.653 1.00 60.16 104 LYS A C 1
ATOM 820 O O . LYS A 1 104 ? 16.397 -7.272 -15.526 1.00 60.16 104 LYS A O 1
ATOM 825 N N . VAL A 1 105 ? 14.368 -8.068 -15.829 1.00 46.69 105 VAL A N 1
ATOM 826 C CA . VAL A 1 105 ? 13.234 -8.463 -14.956 1.00 46.69 105 VAL A CA 1
ATOM 827 C C . VAL A 1 105 ? 11.915 -8.573 -15.766 1.00 46.69 105 VAL A C 1
ATOM 829 O O . VAL A 1 105 ? 11.081 -7.678 -15.746 1.00 46.69 105 VAL A O 1
ATOM 832 N N . LEU A 1 106 ? 11.664 -9.691 -16.449 1.00 46.91 106 LEU A N 1
ATOM 833 C CA . LEU A 1 106 ? 10.302 -10.081 -16.864 1.00 46.91 106 LEU A CA 1
ATOM 834 C C . LEU A 1 106 ? 10.017 -11.491 -16.350 1.00 46.91 106 LEU A C 1
ATOM 836 O O . LEU A 1 106 ? 9.836 -12.440 -17.105 1.00 46.91 106 LEU A O 1
ATOM 840 N N . ARG A 1 107 ? 10.022 -11.661 -15.024 1.00 39.22 107 ARG A N 1
ATOM 841 C CA . ARG A 1 107 ? 9.315 -12.802 -14.438 1.00 39.22 107 ARG A CA 1
ATOM 842 C C . ARG A 1 107 ? 7.837 -12.412 -14.370 1.00 39.22 107 ARG A C 1
ATOM 844 O O . ARG A 1 107 ? 7.534 -11.475 -13.633 1.00 39.22 107 ARG A O 1
ATOM 851 N N . PRO A 1 108 ? 6.920 -13.113 -15.058 1.00 40.16 108 PRO A N 1
ATOM 852 C CA . PRO A 1 108 ? 5.482 -12.814 -15.057 1.00 40.16 108 PRO A CA 1
ATOM 853 C C . PRO A 1 108 ? 4.787 -13.179 -13.727 1.00 40.16 108 PRO A C 1
ATOM 855 O O . PRO A 1 108 ? 3.675 -13.692 -13.710 1.00 40.16 108 PRO A O 1
ATOM 858 N N . GLY A 1 109 ? 5.450 -12.971 -12.587 1.00 40.25 109 GLY A N 1
ATOM 859 C CA . GLY A 1 109 ? 4.985 -13.436 -11.280 1.00 40.25 109 GLY A CA 1
ATOM 860 C C . GLY A 1 109 ? 4.480 -12.349 -10.336 1.00 40.25 109 GLY A C 1
ATOM 861 O O . GLY A 1 109 ? 3.968 -12.687 -9.274 1.00 40.25 109 GLY A O 1
ATOM 862 N N . ILE A 1 110 ? 4.653 -11.060 -10.645 1.00 39.75 110 ILE A N 1
ATOM 863 C CA . ILE A 1 110 ? 4.425 -9.997 -9.660 1.00 39.75 110 ILE A CA 1
ATOM 864 C C . ILE A 1 110 ? 3.624 -8.846 -10.288 1.00 39.75 110 ILE A C 1
ATOM 866 O O . ILE A 1 110 ? 4.156 -8.017 -11.014 1.00 39.75 110 ILE A O 1
ATOM 870 N N . ILE A 1 111 ? 2.344 -8.826 -9.890 1.00 38.25 111 ILE A N 1
ATOM 871 C CA . ILE A 1 111 ? 1.440 -7.670 -9.768 1.00 38.25 111 ILE A CA 1
ATOM 872 C C . ILE A 1 111 ? 0.628 -7.319 -11.027 1.00 38.25 111 ILE A C 1
ATOM 874 O O . ILE A 1 111 ? 0.802 -6.293 -11.665 1.00 38.25 111 ILE A O 1
ATOM 878 N N . PHE A 1 112 ? -0.390 -8.144 -11.283 1.00 34.84 112 PHE A N 1
ATOM 879 C CA . PHE A 1 112 ? -1.718 -7.623 -11.611 1.00 34.84 112 PHE A CA 1
ATOM 880 C C . PHE A 1 112 ? -2.515 -7.597 -10.302 1.00 34.84 112 PHE A C 1
ATOM 882 O O . PHE A 1 112 ? -3.038 -8.624 -9.864 1.00 34.84 112 PHE A O 1
ATOM 889 N N . ILE A 1 113 ? -2.586 -6.445 -9.629 1.00 38.81 113 ILE A N 1
ATOM 890 C CA . ILE A 1 113 ? -3.679 -6.224 -8.677 1.00 38.81 113 ILE A CA 1
ATOM 891 C C . ILE A 1 113 ? -4.862 -5.822 -9.550 1.00 38.81 113 ILE A C 1
ATOM 893 O O . ILE A 1 113 ? -5.045 -4.654 -9.874 1.00 38.81 113 ILE A O 1
ATOM 897 N N . SER A 1 114 ? -5.631 -6.816 -9.998 1.00 36.75 114 SER A N 1
ATOM 898 C CA . SER A 1 114 ? -6.972 -6.562 -10.511 1.00 36.75 114 SER A CA 1
ATOM 899 C C . SER A 1 114 ? -7.739 -5.799 -9.434 1.00 36.75 114 SER A C 1
ATOM 901 O O . SER A 1 114 ? -8.010 -6.334 -8.358 1.00 36.75 114 SER A O 1
ATOM 903 N N . LEU A 1 115 ? -8.054 -4.538 -9.719 1.00 36.06 115 LEU A N 1
ATOM 904 C CA . LEU A 1 115 ? -8.986 -3.732 -8.944 1.00 36.06 115 LEU A CA 1
ATOM 905 C C . LEU A 1 115 ? -10.359 -4.410 -9.013 1.00 36.06 115 LEU A C 1
ATOM 907 O O . LEU A 1 115 ? -11.052 -4.340 -10.025 1.00 36.06 115 LEU A O 1
ATOM 911 N N . TYR A 1 116 ? -10.734 -5.114 -7.947 1.00 34.97 116 TYR A N 1
ATOM 912 C CA . TYR A 1 116 ? -12.076 -5.658 -7.785 1.00 34.97 116 TYR A CA 1
ATOM 913 C C . TYR A 1 116 ? -12.971 -4.569 -7.179 1.00 34.97 116 TYR A C 1
ATOM 915 O O . TYR A 1 116 ? -12.786 -4.182 -6.024 1.00 34.97 116 TYR A O 1
ATOM 923 N N . HIS A 1 117 ? -13.919 -4.051 -7.967 1.00 40.78 117 HIS A N 1
ATOM 924 C CA . HIS A 1 117 ? -14.931 -3.098 -7.504 1.00 40.78 117 HIS A CA 1
ATOM 925 C C . HIS A 1 117 ? -16.161 -3.857 -6.951 1.00 40.78 117 HIS A C 1
ATOM 927 O O . HIS A 1 117 ? -16.593 -4.825 -7.580 1.00 40.78 117 HIS A O 1
ATOM 933 N N . PRO A 1 118 ? -16.786 -3.448 -5.825 1.00 35.72 118 PRO A N 1
ATOM 934 C CA . PRO A 1 118 ? -17.830 -4.237 -5.149 1.00 35.72 118 PRO A CA 1
ATOM 935 C C . PRO A 1 118 ? -19.198 -4.292 -5.856 1.00 35.72 118 PRO A C 1
ATOM 937 O O . PRO A 1 118 ? -20.136 -4.861 -5.311 1.00 35.72 118 PRO A O 1
ATOM 940 N N . SER A 1 119 ? -19.350 -3.689 -7.037 1.00 38.41 119 SER A N 1
ATOM 941 C CA . SER A 1 119 ? -20.645 -3.536 -7.720 1.00 38.41 119 SER A CA 1
ATOM 942 C C . SER A 1 119 ? -20.896 -4.537 -8.855 1.00 38.41 119 SER A C 1
ATOM 944 O O . SER A 1 119 ? -21.866 -4.379 -9.585 1.00 38.41 119 SER A O 1
ATOM 946 N N . GLY A 1 120 ? -20.040 -5.547 -9.043 1.00 38.72 120 GLY A N 1
ATOM 947 C CA . GLY A 1 120 ? -20.270 -6.605 -10.039 1.00 38.72 120 GLY A CA 1
ATOM 948 C C . GLY A 1 120 ? -20.176 -6.174 -11.511 1.00 38.72 120 GLY A C 1
ATOM 949 O O . GLY A 1 120 ? -20.464 -6.981 -12.390 1.00 38.72 120 GLY A O 1
ATOM 950 N N . SER A 1 121 ? -19.734 -4.948 -11.805 1.00 29.38 121 SER A N 1
ATOM 951 C CA . SER A 1 121 ? -19.549 -4.466 -13.180 1.00 29.38 121 SER A CA 1
ATOM 952 C C . SER A 1 121 ? -18.069 -4.445 -13.557 1.00 29.38 121 SER A C 1
ATOM 954 O O . SER A 1 121 ? -17.282 -3.689 -12.987 1.00 29.38 121 SER A O 1
ATOM 956 N N . PHE A 1 122 ? -17.697 -5.253 -14.552 1.00 38.53 122 PHE A N 1
ATOM 957 C CA . PHE A 1 122 ? -16.405 -5.176 -15.232 1.00 38.53 122 PHE A CA 1
ATOM 958 C C . PHE A 1 122 ? -16.380 -3.928 -16.122 1.00 38.53 122 PHE A C 1
ATOM 960 O O . PHE A 1 122 ? -16.915 -3.940 -17.227 1.00 38.53 122 PHE A O 1
ATOM 967 N N . MET A 1 123 ? -15.742 -2.848 -15.670 1.00 28.22 123 MET A N 1
ATOM 968 C CA . MET A 1 123 ? -15.327 -1.768 -16.568 1.00 28.22 123 MET A CA 1
ATOM 969 C C . MET A 1 123 ? -13.942 -2.124 -17.110 1.00 28.22 123 MET A C 1
ATOM 971 O O . MET A 1 123 ? -12.906 -1.760 -16.562 1.00 28.22 123 MET A O 1
ATOM 975 N N . CYS A 1 124 ? -13.939 -2.923 -18.177 1.00 33.03 124 CYS A N 1
ATOM 976 C CA . CYS A 1 124 ? -12.786 -3.063 -19.052 1.00 33.03 124 CYS A CA 1
ATOM 977 C C . CYS A 1 124 ? -12.657 -1.744 -19.821 1.00 33.03 124 CYS A C 1
ATOM 979 O O . CYS A 1 124 ? -13.256 -1.585 -20.885 1.00 33.03 124 CYS A O 1
ATOM 981 N N . GLN A 1 125 ? -11.931 -0.768 -19.273 1.00 31.34 125 GLN A N 1
ATOM 982 C CA . GLN A 1 125 ? -11.513 0.373 -20.078 1.00 31.34 125 GLN A CA 1
ATOM 983 C C . GLN A 1 125 ? -10.284 -0.057 -20.874 1.00 31.34 125 GLN A C 1
ATOM 985 O O . GLN A 1 125 ? -9.138 -0.010 -20.438 1.00 31.34 125 GLN A O 1
ATOM 990 N N . ARG A 1 126 ? -10.631 -0.624 -22.025 1.00 26.81 126 ARG A N 1
ATOM 991 C CA . ARG A 1 126 ? -9.820 -0.950 -23.186 1.00 26.81 126 ARG A CA 1
ATOM 992 C C . ARG A 1 126 ? -8.823 0.182 -23.453 1.00 26.81 126 ARG A C 1
ATOM 994 O O . ARG A 1 126 ? -9.211 1.234 -23.946 1.00 26.81 126 ARG A O 1
ATOM 1001 N N . TYR A 1 127 ? -7.554 -0.039 -23.128 1.00 32.78 127 TYR A N 1
ATOM 1002 C CA . TYR A 1 127 ? -6.479 0.638 -23.843 1.00 32.78 127 TYR A CA 1
ATOM 1003 C C . TYR A 1 127 ? -6.287 -0.154 -25.132 1.00 32.78 127 TYR A C 1
ATOM 1005 O O . TYR A 1 127 ? -5.776 -1.274 -25.119 1.00 32.78 127 TYR A O 1
ATOM 1013 N N . GLU A 1 128 ? -6.850 0.380 -26.214 1.00 26.83 128 GLU A N 1
ATOM 1014 C CA . GLU A 1 128 ? -6.529 -0.059 -27.567 1.00 26.83 128 GLU A CA 1
ATOM 1015 C C . GLU A 1 128 ? -5.040 0.185 -27.829 1.00 26.83 128 GLU A C 1
ATOM 1017 O O . GLU A 1 128 ? -4.489 1.207 -27.416 1.00 26.83 128 GLU A O 1
ATOM 1022 N N . VAL A 1 129 ? -4.417 -0.833 -28.424 1.00 37.25 129 VAL A N 1
ATOM 1023 C CA . VAL A 1 129 ? -3.009 -0.876 -28.838 1.00 37.25 129 VAL A CA 1
ATOM 1024 C C . VAL A 1 129 ? -2.793 0.055 -30.021 1.00 37.25 129 VAL A C 1
ATOM 1026 O O . VAL A 1 129 ? -3.676 0.057 -30.908 1.00 37.25 129 VAL A O 1
#

Sequence (129 aa):
MVKTSYEISLLLAKNKKPFSDGEIIKEALSIFSNNCNDKNIKTKADGISLSRNTVTRRVEEMSNDISNQITQTVTKYLLELSQLETTSTGRDIFMKIKECVDRKVLRPGIIFISLYHPSGSFMCQRYEV